Protein AF-G2TIJ1-F1 (afdb_monomer_lite)

Secondary structure (DSSP, 8-state):
--HHHHHHTHHHHHHHHHHHHHHTTS-HHHHHHHHHHHHHHHTT--TTSTTTHHHHHHHHHHHHHHHHTT------------

Foldseek 3Di:
DDPVCLVVVVVVVVLVVVLCVLQVVFPPQLVVVLVVVCVVCVVVADPSSVVCRVVSVVSSVVSVVCRVVVHGDPDDPDPPDD

Structure (mmCIF, N/CA/C/O backbone):
data_AF-G2TIJ1-F1
#
_entry.id   AF-G2TIJ1-F1
#
loop_
_atom_site.group_PDB
_atom_site.id
_atom_site.type_symbol
_atom_site.label_atom_id
_atom_site.label_alt_id
_atom_site.label_comp_id
_atom_site.label_asym_id
_atom_site.label_entity_id
_atom_site.label_seq_id
_atom_site.pdbx_PDB_ins_code
_atom_site.Cartn_x
_atom_site.Cartn_y
_atom_site.Cartn_z
_atom_site.occupancy
_atom_site.B_iso_or_equiv
_atom_site.auth_seq_id
_atom_site.auth_comp_id
_atom_site.auth_asym_id
_atom_site.auth_atom_id
_atom_site.pdbx_PDB_model_num
ATOM 1 N N . MET A 1 1 ? 0.771 -6.934 -16.500 1.00 71.19 1 MET A N 1
ATOM 2 C CA . MET A 1 1 ? 1.701 -5.883 -16.975 1.00 71.19 1 MET A CA 1
ATOM 3 C C . MET A 1 1 ? 2.070 -6.166 -18.421 1.00 71.19 1 MET A C 1
ATOM 5 O O . MET A 1 1 ? 2.214 -7.338 -18.760 1.00 71.19 1 MET A O 1
ATOM 9 N N . ASN A 1 2 ? 2.231 -5.134 -19.253 1.00 83.94 2 ASN A N 1
ATOM 10 C CA . ASN A 1 2 ? 2.816 -5.268 -20.595 1.00 83.94 2 ASN A CA 1
ATOM 11 C C . ASN A 1 2 ? 4.299 -4.822 -20.616 1.00 83.94 2 ASN A C 1
ATOM 13 O O . ASN A 1 2 ? 4.798 -4.231 -19.660 1.00 83.94 2 ASN A O 1
ATOM 17 N N . PHE A 1 3 ? 5.025 -5.132 -21.695 1.00 85.75 3 PHE A N 1
ATOM 18 C CA . PHE A 1 3 ? 6.470 -4.874 -21.801 1.00 85.75 3 PHE A CA 1
ATOM 19 C C . PHE A 1 3 ? 6.836 -3.382 -21.674 1.00 85.75 3 PHE A C 1
ATOM 21 O O . PHE A 1 3 ? 7.790 -3.040 -20.979 1.00 85.75 3 PHE A O 1
ATOM 28 N N . PHE A 1 4 ? 6.052 -2.487 -22.282 1.00 87.62 4 PHE A N 1
ATOM 29 C CA . PHE A 1 4 ? 6.297 -1.040 -22.240 1.00 87.62 4 PHE A CA 1
ATOM 30 C C . PHE A 1 4 ? 6.164 -0.461 -20.832 1.00 87.62 4 PHE A C 1
ATOM 32 O O . PHE A 1 4 ? 6.948 0.403 -20.439 1.00 87.62 4 PHE A O 1
ATOM 39 N N . GLU A 1 5 ? 5.214 -0.957 -20.041 1.00 86.62 5 GLU A N 1
ATOM 40 C CA . GLU A 1 5 ? 5.065 -0.548 -18.643 1.00 86.62 5 GLU A CA 1
ATOM 41 C C . GLU A 1 5 ? 6.302 -0.908 -17.820 1.00 86.62 5 GLU A C 1
ATOM 43 O O . GLU A 1 5 ? 6.757 -0.091 -17.026 1.00 86.62 5 GLU A O 1
ATOM 48 N N . LYS A 1 6 ? 6.896 -2.082 -18.068 1.00 85.00 6 LYS A N 1
ATOM 49 C CA . LYS A 1 6 ? 8.108 -2.534 -17.375 1.00 85.00 6 LYS A CA 1
ATOM 50 C C . LYS A 1 6 ? 9.333 -1.683 -17.728 1.00 85.00 6 LYS A C 1
ATOM 52 O O . LYS A 1 6 ? 10.133 -1.370 -16.849 1.00 85.00 6 LYS A O 1
ATOM 57 N N . ILE A 1 7 ? 9.471 -1.289 -18.995 1.00 85.19 7 ILE A N 1
ATOM 58 C CA . ILE A 1 7 ? 10.566 -0.412 -19.442 1.00 85.19 7 ILE A CA 1
ATOM 59 C C . ILE A 1 7 ? 10.413 1.003 -18.876 1.00 85.19 7 ILE A C 1
ATOM 61 O O . ILE A 1 7 ? 11.387 1.593 -18.424 1.00 85.19 7 ILE A O 1
ATOM 65 N N . THR A 1 8 ? 9.193 1.538 -18.867 1.00 86.88 8 THR A N 1
ATOM 66 C CA . THR A 1 8 ? 8.922 2.901 -18.375 1.00 86.88 8 THR A CA 1
ATOM 67 C C . THR A 1 8 ? 8.847 2.999 -16.850 1.00 86.88 8 THR A C 1
ATOM 69 O O . THR A 1 8 ? 8.871 4.103 -16.316 1.00 86.88 8 THR A O 1
ATOM 72 N N . GLY A 1 9 ? 8.720 1.872 -16.141 1.00 85.88 9 GLY A N 1
ATOM 73 C CA . GLY A 1 9 ? 8.499 1.846 -14.692 1.00 85.88 9 GLY A CA 1
ATOM 74 C C . GLY A 1 9 ? 7.066 2.208 -14.279 1.00 85.88 9 GLY A C 1
ATOM 75 O O . GLY A 1 9 ? 6.771 2.318 -13.087 1.00 85.88 9 GLY A O 1
ATOM 76 N N . SER A 1 10 ? 6.154 2.386 -15.245 1.00 90.31 10 SER A N 1
ATOM 77 C CA . SER A 1 10 ? 4.743 2.695 -14.981 1.00 90.31 10 SER A CA 1
ATOM 78 C C . SER A 1 10 ? 4.052 1.578 -14.193 1.00 90.31 10 SER A C 1
ATOM 80 O O . SER A 1 10 ? 3.153 1.850 -13.396 1.00 90.31 10 SER A O 1
ATOM 82 N N . ASP A 1 11 ? 4.506 0.335 -14.368 1.00 90.69 11 ASP A N 1
ATOM 83 C CA . ASP A 1 11 ? 4.071 -0.821 -13.586 1.00 90.69 11 ASP A CA 1
ATOM 84 C C . ASP A 1 11 ? 4.277 -0.608 -12.079 1.00 90.69 11 ASP A C 1
ATOM 86 O O . ASP A 1 11 ? 3.348 -0.818 -11.297 1.00 90.69 11 ASP A O 1
ATOM 90 N N . MET A 1 12 ? 5.447 -0.098 -11.684 1.00 91.06 12 MET A N 1
ATOM 91 C CA . MET A 1 12 ? 5.781 0.183 -10.286 1.00 91.06 12 MET A CA 1
ATOM 92 C C . MET A 1 12 ? 4.888 1.272 -9.703 1.00 91.06 12 MET A C 1
ATOM 94 O O . MET A 1 12 ? 4.317 1.121 -8.626 1.00 91.06 12 MET A O 1
ATOM 98 N N . THR A 1 13 ? 4.735 2.378 -10.439 1.00 91.44 13 THR A N 1
ATOM 99 C CA . THR A 1 13 ? 3.915 3.510 -9.992 1.00 91.44 13 THR A CA 1
ATOM 100 C C . THR A 1 13 ? 2.464 3.089 -9.778 1.00 91.44 13 THR A C 1
ATOM 102 O O . THR A 1 13 ? 1.837 3.516 -8.809 1.00 91.44 13 THR A O 1
ATOM 105 N N . LYS A 1 14 ? 1.913 2.255 -10.667 1.00 93.50 14 LYS A N 1
ATOM 106 C CA . LYS A 1 14 ? 0.548 1.732 -10.527 1.00 93.50 14 LYS A CA 1
ATOM 107 C C . LYS A 1 14 ? 0.413 0.841 -9.298 1.00 93.50 14 LYS A C 1
ATOM 109 O O . LYS A 1 14 ? -0.556 0.983 -8.558 1.00 93.50 14 LYS A O 1
ATOM 114 N N . ALA A 1 15 ? 1.381 -0.035 -9.070 1.00 93.56 15 ALA A N 1
ATOM 115 C CA . ALA A 1 15 ? 1.323 -0.975 -7.968 1.00 93.56 15 ALA A CA 1
ATOM 116 C C . ALA A 1 15 ? 1.483 -0.282 -6.600 1.00 93.56 15 ALA A C 1
ATOM 118 O O . ALA A 1 15 ? 0.653 -0.499 -5.722 1.00 93.56 15 ALA A O 1
ATOM 119 N N . ILE A 1 16 ? 2.420 0.665 -6.457 1.00 93.38 16 ILE A N 1
ATOM 120 C CA . ILE A 1 16 ? 2.521 1.495 -5.243 1.00 93.38 16 ILE A CA 1
ATOM 121 C C . ILE A 1 16 ? 1.221 2.269 -4.995 1.00 93.38 16 ILE A C 1
ATOM 123 O O . ILE A 1 16 ? 0.696 2.234 -3.888 1.00 93.38 16 ILE A O 1
ATOM 127 N N . LYS A 1 17 ? 0.633 2.905 -6.020 1.00 95.88 17 LYS A N 1
ATOM 128 C CA . LYS A 1 17 ? -0.669 3.588 -5.876 1.00 95.88 17 LYS A CA 1
ATOM 129 C C . LYS A 1 17 ? -1.777 2.649 -5.396 1.00 95.88 17 LYS A C 1
ATOM 131 O O . LYS 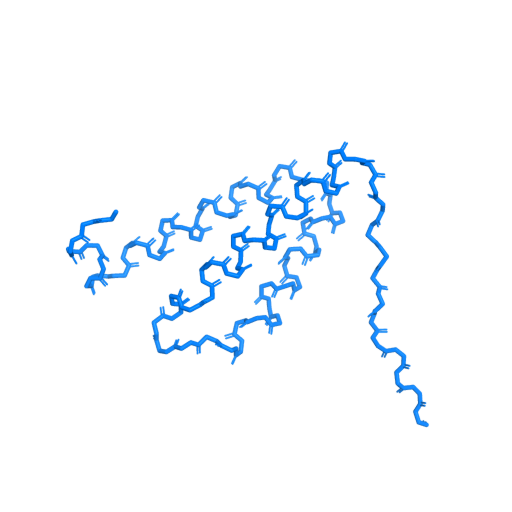A 1 17 ? -2.615 3.065 -4.602 1.00 95.88 17 LYS A O 1
ATOM 136 N N . SER A 1 18 ? -1.781 1.406 -5.873 1.00 97.12 18 SER A N 1
ATOM 137 C CA . SER A 1 18 ? -2.732 0.387 -5.426 1.00 97.12 18 SER A CA 1
ATOM 138 C C . SER A 1 18 ? -2.542 0.047 -3.948 1.00 97.12 18 SER A C 1
ATOM 140 O O . SER A 1 18 ? -3.525 -0.059 -3.218 1.00 97.12 18 SER A O 1
ATOM 142 N N . PHE A 1 19 ? -1.295 -0.090 -3.493 1.00 97.19 19 PHE A N 1
ATOM 143 C CA . PHE A 1 19 ? -0.995 -0.353 -2.087 1.00 97.19 19 PHE A CA 1
ATOM 144 C C . PHE A 1 19 ? -1.378 0.822 -1.187 1.00 97.19 19 PHE A C 1
ATOM 146 O O . PHE A 1 19 ? -2.016 0.612 -0.163 1.00 97.19 19 PHE A O 1
ATOM 153 N N . GLU A 1 20 ? -1.080 2.062 -1.585 1.00 97.38 20 GLU A N 1
ATOM 154 C CA . GLU A 1 20 ? -1.481 3.236 -0.799 1.00 97.38 20 GLU A CA 1
ATOM 155 C C . GLU A 1 20 ? -3.006 3.371 -0.695 1.00 97.38 20 GLU A C 1
ATOM 157 O O . GLU A 1 20 ? -3.522 3.756 0.351 1.00 97.38 20 GLU A O 1
ATOM 162 N N . ALA A 1 21 ? -3.748 3.032 -1.755 1.00 98.25 21 ALA A N 1
ATOM 163 C CA . ALA A 1 21 ? -5.209 3.060 -1.725 1.00 98.25 21 ALA A CA 1
ATOM 164 C C . ALA A 1 21 ? -5.790 2.039 -0.731 1.00 98.25 21 ALA A C 1
ATOM 166 O O . ALA A 1 21 ? -6.713 2.371 0.011 1.00 98.25 21 ALA A O 1
ATOM 167 N N . ARG A 1 22 ? -5.223 0.828 -0.699 1.00 98.19 22 ARG A N 1
ATOM 168 C CA . ARG A 1 22 ? -5.576 -0.240 0.249 1.00 98.19 22 ARG A CA 1
ATOM 169 C C . ARG A 1 22 ? -5.194 0.122 1.685 1.00 98.19 22 ARG A C 1
ATOM 171 O O . ARG A 1 22 ? -6.035 0.089 2.573 1.00 98.19 22 ARG A O 1
ATOM 178 N N . ALA A 1 23 ? -3.965 0.575 1.914 1.00 97.50 23 ALA A N 1
ATOM 179 C CA . ALA A 1 23 ? -3.516 0.964 3.247 1.00 97.50 23 ALA A CA 1
ATOM 180 C C . ALA A 1 23 ? -4.343 2.122 3.830 1.00 97.50 23 ALA A C 1
ATOM 182 O O . ALA A 1 23 ? -4.646 2.130 5.018 1.00 97.50 23 ALA A O 1
ATOM 183 N N . LYS A 1 24 ? -4.769 3.082 2.998 1.00 97.62 24 LYS A N 1
ATOM 184 C CA . LYS A 1 24 ? -5.542 4.256 3.434 1.00 97.62 24 LYS A CA 1
ATOM 185 C C . LYS A 1 24 ? -6.905 3.918 4.051 1.00 97.62 24 LYS A C 1
ATOM 187 O O . LYS A 1 24 ? -7.432 4.740 4.799 1.00 97.62 24 LYS A O 1
ATOM 192 N N . VAL A 1 25 ? -7.491 2.760 3.738 1.00 97.25 25 VAL A N 1
ATOM 193 C CA . VAL A 1 25 ? -8.780 2.349 4.323 1.00 97.25 25 VAL A CA 1
ATOM 194 C C . VAL A 1 25 ? -8.634 1.618 5.661 1.00 97.25 25 VAL A C 1
ATOM 196 O O . VAL A 1 25 ? -9.638 1.395 6.331 1.00 97.25 25 VAL A O 1
ATOM 199 N N . LEU A 1 26 ? -7.407 1.275 6.070 1.00 96.75 26 LEU A N 1
ATOM 200 C CA . LEU A 1 26 ? -7.135 0.628 7.354 1.00 96.75 26 LEU A CA 1
ATOM 201 C C . LEU A 1 26 ? -7.228 1.620 8.527 1.00 96.75 26 LEU A C 1
ATOM 203 O O . LEU A 1 26 ? -7.116 2.833 8.321 1.00 96.75 26 LEU A O 1
ATOM 207 N N . PRO A 1 27 ? -7.386 1.147 9.777 1.00 96.50 27 PRO A N 1
ATOM 208 C CA . PRO A 1 27 ? -7.306 2.004 10.957 1.00 96.50 27 PRO A CA 1
ATOM 209 C C . PRO A 1 27 ? -5.948 2.718 11.076 1.00 96.50 27 PRO A C 1
ATOM 211 O O . PRO A 1 27 ? -4.935 2.276 10.534 1.00 96.50 27 PRO A O 1
ATOM 214 N N . ALA A 1 28 ? -5.905 3.830 11.815 1.00 94.94 28 ALA A N 1
ATOM 215 C CA . ALA A 1 28 ? -4.728 4.706 11.873 1.00 94.94 28 ALA A CA 1
ATOM 216 C C . ALA A 1 28 ? -3.442 4.010 12.373 1.00 94.94 28 ALA A C 1
ATOM 218 O O . ALA A 1 28 ? -2.349 4.322 11.895 1.00 94.94 28 ALA A O 1
ATOM 219 N N . GLU A 1 29 ? -3.555 3.050 13.298 1.00 93.75 29 GLU A N 1
ATOM 220 C CA . GLU A 1 29 ? -2.399 2.271 13.774 1.00 93.75 29 GLU A CA 1
ATOM 221 C C . GLU A 1 29 ? -1.784 1.422 12.645 1.00 93.75 29 GLU A C 1
ATOM 223 O O . GLU A 1 29 ? -0.569 1.410 12.463 1.00 93.75 29 GLU A O 1
ATOM 228 N N . TYR A 1 30 ? -2.625 0.810 11.809 1.00 95.81 30 TYR A N 1
ATOM 229 C CA . TYR A 1 30 ? -2.217 -0.017 10.675 1.00 95.81 30 TYR A CA 1
ATOM 230 C C . TYR A 1 30 ? -1.625 0.825 9.545 1.00 95.81 30 TYR A C 1
ATOM 232 O O . TYR A 1 30 ? -0.646 0.424 8.919 1.00 95.81 30 TYR A O 1
ATOM 240 N N . GLN A 1 31 ? -2.162 2.028 9.318 1.00 96.69 31 GLN A N 1
ATOM 241 C CA . GLN A 1 31 ? -1.561 3.000 8.397 1.00 96.69 31 GLN A CA 1
ATOM 242 C C . GLN A 1 31 ? -0.152 3.411 8.846 1.00 96.69 31 GLN A C 1
ATOM 244 O O . GLN A 1 31 ? 0.746 3.577 8.019 1.00 96.69 31 GLN A O 1
ATOM 249 N N . THR A 1 32 ? 0.049 3.566 10.155 1.00 95.81 32 THR A N 1
ATOM 250 C CA . THR A 1 32 ? 1.352 3.916 10.734 1.00 95.81 32 THR A CA 1
ATOM 251 C C . THR A 1 32 ? 2.337 2.763 10.559 1.00 95.81 32 THR A C 1
ATOM 253 O O . THR A 1 32 ? 3.413 2.968 9.996 1.00 95.81 32 THR A O 1
ATOM 256 N N . ALA A 1 33 ? 1.924 1.541 10.909 1.00 95.56 33 ALA A N 1
ATOM 257 C CA . ALA A 1 33 ? 2.711 0.327 10.702 1.00 95.56 33 ALA A CA 1
ATOM 258 C C . ALA A 1 33 ? 3.091 0.122 9.224 1.00 95.56 33 ALA A C 1
ATOM 260 O O . ALA A 1 33 ? 4.239 -0.184 8.908 1.00 95.56 33 ALA A O 1
ATOM 261 N N . TRP A 1 34 ? 2.157 0.361 8.298 1.00 97.12 34 TRP A N 1
ATOM 262 C CA . TRP A 1 34 ? 2.422 0.307 6.859 1.00 97.12 34 TRP A CA 1
ATOM 263 C C . TRP A 1 34 ? 3.528 1.278 6.424 1.00 97.12 34 TRP A C 1
ATOM 265 O O . TRP A 1 34 ? 4.418 0.917 5.651 1.00 97.12 34 TRP A O 1
ATOM 275 N N . ASN A 1 35 ? 3.500 2.515 6.926 1.00 96.00 35 ASN A N 1
ATOM 276 C CA . ASN A 1 35 ? 4.528 3.504 6.613 1.00 96.00 35 ASN A CA 1
ATOM 277 C C . ASN A 1 35 ? 5.902 3.104 7.162 1.00 96.00 35 ASN A C 1
ATOM 279 O O . ASN A 1 35 ? 6.901 3.255 6.459 1.00 96.00 35 ASN A O 1
ATOM 283 N N . GLU A 1 36 ? 5.964 2.552 8.372 1.00 95.19 36 GLU A N 1
ATOM 284 C CA . GLU A 1 36 ? 7.212 2.046 8.951 1.00 95.19 36 GLU A CA 1
ATOM 285 C C . GLU A 1 36 ? 7.779 0.861 8.165 1.00 95.19 36 GLU A C 1
ATOM 287 O O . GLU A 1 36 ? 8.966 0.858 7.842 1.00 95.19 36 GLU A O 1
ATOM 292 N N . ILE A 1 37 ? 6.936 -0.105 7.785 1.00 94.88 37 ILE A N 1
ATOM 293 C CA . ILE A 1 37 ? 7.331 -1.246 6.947 1.00 94.88 37 ILE A CA 1
ATOM 294 C C . ILE A 1 37 ? 7.942 -0.754 5.634 1.00 94.88 37 ILE A C 1
ATOM 296 O O . ILE A 1 37 ? 9.049 -1.163 5.285 1.00 94.88 37 ILE A O 1
ATOM 300 N N . LYS A 1 38 ? 7.268 0.162 4.925 1.00 94.25 38 LYS A N 1
ATOM 301 C CA . LYS A 1 38 ? 7.802 0.744 3.684 1.00 94.25 38 LYS A CA 1
ATOM 302 C C . LYS A 1 38 ? 9.160 1.404 3.909 1.00 94.25 38 LYS A C 1
ATOM 304 O O . LYS A 1 38 ? 10.092 1.120 3.161 1.00 94.25 38 LYS A O 1
ATOM 309 N N . ASN A 1 39 ? 9.284 2.251 4.932 1.00 93.25 39 ASN A N 1
ATOM 310 C CA . ASN A 1 39 ? 10.527 2.965 5.231 1.00 93.25 39 ASN A CA 1
ATOM 311 C C . ASN A 1 39 ? 11.683 2.001 5.536 1.00 93.25 39 ASN A C 1
ATOM 313 O O . ASN A 1 39 ? 12.789 2.186 5.031 1.00 93.25 39 ASN A O 1
ATOM 317 N N . ASN A 1 40 ? 11.412 0.945 6.305 1.00 93.31 40 ASN A N 1
ATOM 318 C CA . ASN A 1 40 ? 12.404 -0.063 6.668 1.00 93.31 40 ASN A CA 1
ATOM 319 C C . ASN A 1 40 ? 12.785 -0.970 5.494 1.00 93.31 40 ASN A C 1
ATOM 321 O O . ASN A 1 40 ? 13.911 -1.455 5.445 1.00 93.31 40 ASN A O 1
ATOM 325 N N . LEU A 1 41 ? 11.873 -1.209 4.549 1.00 91.62 41 LEU A N 1
ATOM 326 C CA . LEU A 1 41 ? 12.138 -2.053 3.384 1.00 91.62 41 LEU A CA 1
ATOM 327 C C . LEU A 1 41 ? 12.792 -1.300 2.226 1.00 91.62 41 LEU A C 1
ATOM 329 O O . LEU A 1 41 ? 13.519 -1.912 1.445 1.00 91.62 41 L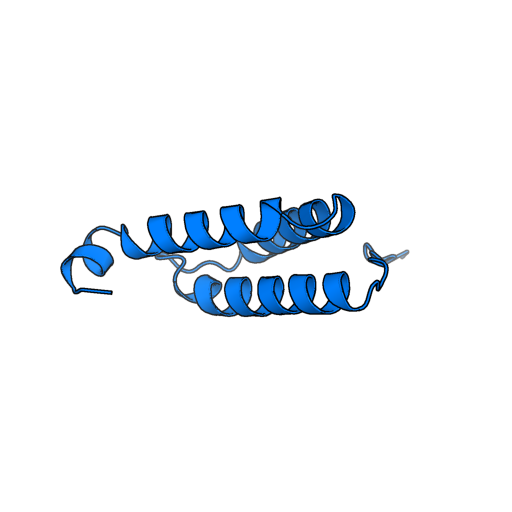EU A O 1
ATOM 333 N N . TRP A 1 42 ? 12.581 0.013 2.121 1.00 86.75 42 TRP A N 1
ATOM 334 C CA . TRP A 1 42 ? 13.077 0.808 0.996 1.00 86.75 42 TRP A CA 1
ATOM 335 C C . TRP A 1 42 ? 14.601 0.736 0.833 1.00 86.75 42 TRP A C 1
ATOM 337 O O . TRP A 1 42 ? 15.104 0.718 -0.289 1.00 86.75 42 TRP A O 1
ATOM 347 N N . VAL A 1 43 ? 15.340 0.613 1.941 1.00 91.50 43 VAL A N 1
ATOM 348 C CA . VAL A 1 43 ? 16.810 0.482 1.937 1.00 91.50 43 VAL A CA 1
ATOM 349 C C . VAL A 1 43 ? 17.309 -0.828 1.312 1.00 91.50 43 VAL A C 1
ATOM 351 O O . VAL A 1 43 ? 18.476 -0.917 0.945 1.00 91.50 43 VAL A O 1
ATOM 354 N N . TYR A 1 44 ? 16.435 -1.827 1.166 1.00 93.50 44 TYR A N 1
ATOM 355 C CA . TYR A 1 44 ? 16.734 -3.123 0.549 1.00 93.50 44 TYR A CA 1
ATOM 356 C C . TYR A 1 44 ? 16.230 -3.221 -0.901 1.00 93.50 44 TYR A C 1
ATOM 358 O O . TYR A 1 44 ? 16.233 -4.304 -1.493 1.00 93.50 44 TYR A O 1
ATOM 366 N N . GLY A 1 45 ? 15.767 -2.111 -1.485 1.00 89.94 45 GLY A N 1
ATOM 367 C CA . GLY A 1 45 ? 15.350 -2.052 -2.882 1.00 89.94 45 GLY A CA 1
ATOM 368 C C . GLY A 1 45 ? 16.521 -2.248 -3.841 1.00 89.94 45 GLY A C 1
ATOM 369 O O . GLY A 1 45 ? 17.591 -1.665 -3.665 1.00 89.94 45 GLY A O 1
ATOM 370 N N . ASP A 1 46 ? 16.318 -3.061 -4.878 1.00 88.19 46 ASP A N 1
ATOM 371 C CA . ASP A 1 46 ? 17.244 -3.099 -6.007 1.00 88.19 46 ASP A CA 1
ATOM 372 C C . ASP A 1 46 ? 17.102 -1.834 -6.875 1.00 88.19 46 ASP A C 1
ATOM 374 O O . ASP A 1 46 ? 16.226 -0.998 -6.650 1.00 88.19 46 ASP A O 1
ATOM 378 N N . PHE A 1 47 ? 17.944 -1.690 -7.905 1.00 83.12 47 PHE A N 1
ATOM 379 C CA . PHE A 1 47 ? 17.914 -0.535 -8.818 1.00 83.12 47 PHE A CA 1
ATOM 380 C C . PHE A 1 47 ? 16.524 -0.255 -9.421 1.00 83.12 47 PHE A C 1
ATOM 382 O O . PHE A 1 47 ? 16.224 0.869 -9.815 1.00 83.12 47 PHE A O 1
ATOM 389 N N . THR A 1 48 ? 15.670 -1.272 -9.506 1.00 86.00 48 THR A N 1
ATOM 390 C CA . THR A 1 48 ? 14.312 -1.141 -10.018 1.00 86.00 48 THR A CA 1
ATOM 391 C C . THR A 1 48 ? 13.254 -1.041 -8.924 1.00 86.00 48 THR A C 1
ATOM 393 O O . THR A 1 48 ? 12.181 -0.529 -9.208 1.00 86.00 48 THR A O 1
ATOM 396 N N . GLY A 1 49 ? 13.508 -1.538 -7.712 1.00 88.62 49 GLY A N 1
ATOM 397 C CA . GLY A 1 49 ? 12.540 -1.654 -6.616 1.00 88.62 49 GLY A CA 1
ATOM 398 C C . GLY A 1 49 ? 11.524 -2.797 -6.774 1.00 88.62 49 GLY A C 1
ATOM 399 O O . GLY A 1 49 ? 10.713 -3.027 -5.877 1.00 88.62 49 GLY A O 1
ATOM 400 N N . ARG A 1 50 ? 11.556 -3.554 -7.885 1.00 92.62 50 ARG A N 1
ATOM 401 C CA . ARG A 1 50 ? 10.610 -4.660 -8.163 1.00 92.62 50 ARG A CA 1
ATOM 402 C C . ARG A 1 50 ? 10.746 -5.805 -7.171 1.00 92.62 50 ARG A C 1
ATOM 404 O O . ARG A 1 50 ? 9.761 -6.495 -6.928 1.00 92.62 50 ARG A O 1
ATOM 411 N N . ASN A 1 51 ? 11.934 -6.001 -6.604 1.00 93.44 51 ASN A N 1
ATOM 412 C CA . ASN A 1 51 ? 12.164 -7.003 -5.568 1.00 93.44 51 ASN A CA 1
ATOM 413 C C . ASN A 1 51 ? 11.311 -6.756 -4.312 1.00 93.44 51 ASN A C 1
ATOM 415 O O . ASN A 1 51 ? 10.920 -7.716 -3.654 1.00 93.44 51 ASN A O 1
ATOM 419 N N . LEU A 1 52 ? 10.988 -5.495 -4.004 1.00 93.94 52 LEU A N 1
ATOM 420 C CA . LEU A 1 52 ? 10.173 -5.141 -2.841 1.00 93.94 52 LEU A CA 1
ATOM 421 C C . LEU A 1 52 ? 8.680 -5.358 -3.075 1.00 93.94 52 LEU A C 1
ATOM 423 O O . LEU A 1 52 ? 7.948 -5.575 -2.118 1.00 93.94 52 LEU A O 1
ATOM 427 N N . MET A 1 53 ? 8.217 -5.320 -4.324 1.00 93.69 53 MET A N 1
ATOM 428 C CA . MET A 1 53 ? 6.791 -5.369 -4.660 1.00 93.69 53 MET A CA 1
ATOM 429 C C . MET A 1 53 ? 6.035 -6.562 -4.053 1.00 93.69 53 MET A C 1
ATOM 431 O O . MET A 1 53 ? 5.043 -6.314 -3.371 1.00 93.69 53 MET A O 1
ATOM 435 N N . PRO A 1 54 ? 6.486 -7.823 -4.209 1.00 94.75 54 PRO A N 1
ATOM 436 C CA . PRO A 1 54 ? 5.796 -8.961 -3.597 1.00 94.75 54 PRO A CA 1
ATOM 437 C C . PRO A 1 54 ? 5.908 -8.987 -2.062 1.00 94.75 54 PRO A C 1
ATOM 439 O O . PRO A 1 54 ? 5.015 -9.498 -1.387 1.00 94.75 54 PRO A O 1
ATOM 442 N N . ILE A 1 55 ? 6.974 -8.413 -1.490 1.00 96.12 55 ILE A N 1
ATOM 443 C CA . ILE A 1 55 ? 7.154 -8.318 -0.031 1.00 96.12 55 ILE A CA 1
ATOM 444 C C . ILE A 1 55 ? 6.167 -7.299 0.547 1.00 96.12 55 ILE A C 1
ATOM 446 O O . ILE A 1 55 ? 5.501 -7.571 1.542 1.00 96.12 55 ILE A O 1
ATOM 450 N N . LEU A 1 56 ? 6.049 -6.141 -0.103 1.00 96.12 56 LEU A N 1
ATOM 451 C CA . LEU A 1 56 ? 5.109 -5.084 0.254 1.00 96.12 56 LEU A CA 1
ATOM 452 C C . LEU A 1 56 ? 3.656 -5.544 0.100 1.00 96.12 56 LEU A C 1
ATOM 454 O O . LEU A 1 56 ? 2.841 -5.255 0.969 1.00 96.12 56 LEU A O 1
ATOM 458 N N . GLU A 1 57 ? 3.344 -6.293 -0.960 1.00 97.12 57 GLU A N 1
ATOM 459 C CA . GLU A 1 57 ? 2.027 -6.909 -1.156 1.00 97.12 57 GLU A CA 1
ATOM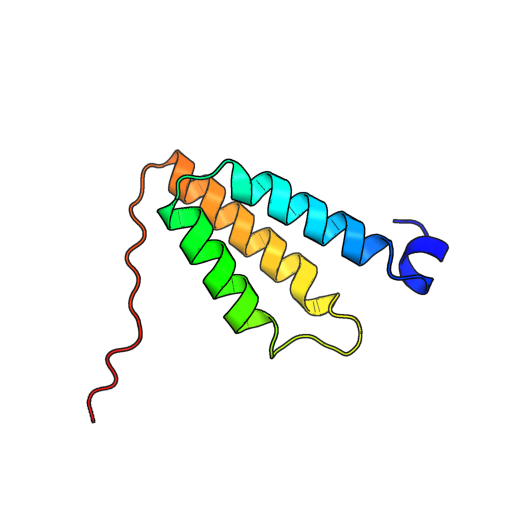 460 C C . GLU A 1 57 ? 1.676 -7.863 -0.010 1.00 97.12 57 GLU A C 1
ATOM 462 O O . GLU A 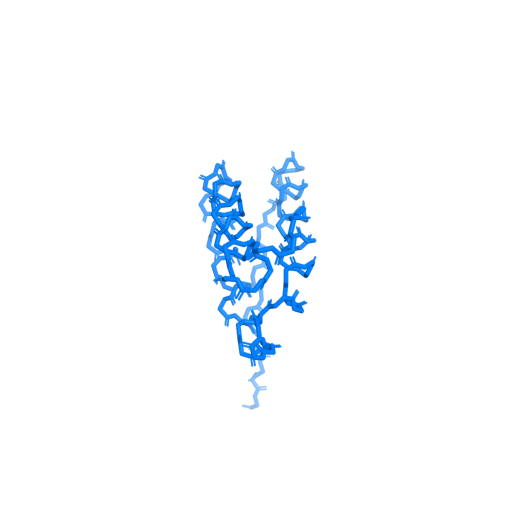1 57 ? 0.651 -7.678 0.642 1.00 97.12 57 GLU A O 1
ATOM 467 N N . SER A 1 58 ? 2.570 -8.808 0.298 1.00 96.94 58 SER A N 1
ATOM 468 C CA . SER A 1 58 ? 2.366 -9.782 1.379 1.00 96.94 58 SER A CA 1
ATOM 469 C C . SER A 1 58 ? 2.239 -9.110 2.752 1.00 96.94 58 SER A C 1
ATOM 471 O O . SER A 1 58 ? 1.407 -9.499 3.569 1.00 96.94 58 SER A O 1
ATOM 473 N N . ALA A 1 59 ? 3.051 -8.083 3.025 1.00 96.88 59 ALA A N 1
ATOM 474 C CA . ALA A 1 59 ? 2.984 -7.341 4.281 1.00 96.88 59 ALA A CA 1
ATOM 475 C C . ALA A 1 59 ? 1.658 -6.581 4.427 1.00 96.88 59 ALA A C 1
ATOM 477 O O . ALA A 1 59 ? 1.083 -6.554 5.513 1.00 96.88 59 ALA A O 1
ATOM 478 N N . LEU A 1 60 ? 1.155 -5.985 3.343 1.00 97.62 60 LEU A N 1
ATOM 479 C CA . LEU A 1 60 ? -0.124 -5.283 3.356 1.00 97.62 60 LEU A CA 1
ATOM 480 C C . LEU A 1 60 ? -1.306 -6.242 3.531 1.00 97.62 60 LEU A C 1
ATOM 482 O O . LEU A 1 60 ? -2.207 -5.940 4.308 1.00 97.62 60 LEU A O 1
ATOM 486 N N . GLU A 1 61 ? -1.283 -7.404 2.874 1.00 97.69 61 GLU A N 1
ATOM 487 C CA . GLU A 1 61 ? -2.286 -8.459 3.088 1.00 97.69 61 GLU A CA 1
ATOM 488 C C . GLU A 1 61 ? -2.326 -8.913 4.551 1.00 97.69 61 GLU A C 1
ATOM 490 O O . GLU A 1 61 ? -3.403 -9.067 5.125 1.00 97.69 61 GLU A O 1
ATOM 495 N N . LEU A 1 62 ? -1.164 -9.062 5.194 1.00 96.31 62 LEU A N 1
ATOM 496 C CA . LEU A 1 62 ? -1.100 -9.414 6.612 1.00 96.31 62 LEU A CA 1
ATOM 497 C C . LEU A 1 62 ? -1.738 -8.336 7.504 1.00 96.31 62 LEU A C 1
ATOM 499 O O . LEU A 1 62 ? -2.465 -8.669 8.438 1.00 96.31 62 LEU A O 1
ATOM 503 N N . LEU A 1 63 ? -1.493 -7.055 7.211 1.00 96.38 63 LEU A N 1
ATOM 504 C CA . LEU A 1 63 ? -2.116 -5.940 7.933 1.00 96.38 63 LEU A CA 1
ATOM 505 C C . LEU A 1 63 ? -3.637 -5.913 7.741 1.00 96.38 63 LEU A C 1
ATOM 507 O O . LEU A 1 63 ? -4.367 -5.648 8.692 1.00 96.38 63 LEU A O 1
ATOM 511 N N . GLU A 1 64 ? -4.123 -6.201 6.534 1.00 97.25 64 GLU A N 1
ATOM 512 C CA . GLU A 1 64 ? -5.557 -6.280 6.239 1.00 97.25 64 GLU A CA 1
ATOM 513 C C . GLU A 1 64 ? -6.235 -7.414 7.016 1.00 97.25 64 GLU A C 1
ATOM 515 O O . GLU A 1 64 ? -7.278 -7.188 7.631 1.00 97.25 64 GLU A O 1
ATOM 520 N N . VAL A 1 65 ? -5.628 -8.606 7.045 1.00 97.25 65 VAL A N 1
ATOM 521 C CA . VAL A 1 65 ? -6.139 -9.753 7.814 1.00 97.25 65 VAL A CA 1
ATOM 522 C C . VAL A 1 65 ? -6.135 -9.451 9.313 1.00 97.25 65 VAL A C 1
ATOM 524 O O . VAL A 1 65 ? -7.161 -9.607 9.968 1.00 97.25 65 VAL A O 1
ATOM 527 N N . ALA A 1 66 ? -5.024 -8.947 9.857 1.00 94.94 66 ALA A N 1
ATOM 528 C CA . ALA A 1 66 ? -4.929 -8.604 11.276 1.00 94.94 66 ALA A CA 1
ATOM 529 C C . ALA A 1 66 ? -5.936 -7.512 11.682 1.00 94.94 66 ALA A C 1
ATOM 531 O O . ALA A 1 66 ? -6.568 -7.612 12.738 1.00 94.94 66 ALA A O 1
ATOM 532 N N . SER A 1 67 ? -6.147 -6.514 10.815 1.00 95.12 67 SER A N 1
ATOM 533 C CA . SER A 1 67 ? -7.161 -5.480 11.024 1.00 95.12 67 SER A CA 1
ATOM 534 C C . SER A 1 67 ? -8.578 -6.050 10.991 1.00 95.12 67 SER A C 1
ATOM 536 O O . SER A 1 67 ? -9.419 -5.584 11.759 1.00 95.12 67 SER A O 1
ATOM 538 N N . ALA A 1 68 ? -8.862 -7.015 10.113 1.00 94.88 68 ALA A N 1
ATOM 539 C CA . ALA A 1 68 ? -10.164 -7.677 10.046 1.00 94.88 68 ALA A CA 1
ATOM 540 C C . ALA A 1 68 ? -10.434 -8.538 11.292 1.00 94.88 68 ALA A C 1
ATOM 542 O O . ALA A 1 68 ? -11.563 -8.574 11.779 1.00 94.88 68 ALA A O 1
ATOM 543 N N . ASP A 1 69 ? -9.387 -9.151 11.846 1.00 94.19 69 ASP A N 1
ATOM 544 C CA . ASP A 1 69 ? -9.439 -9.944 13.078 1.00 94.19 69 ASP A CA 1
ATOM 545 C C . ASP A 1 69 ? -9.457 -9.085 14.360 1.00 94.19 69 ASP A C 1
ATOM 547 O O . ASP A 1 69 ? -9.562 -9.620 15.466 1.00 94.19 69 ASP A O 1
ATOM 551 N N . GLY A 1 70 ? -9.356 -7.754 14.243 1.00 89.88 70 GLY A N 1
ATOM 552 C CA . GLY A 1 70 ? -9.368 -6.830 15.381 1.00 89.88 70 GLY A CA 1
ATOM 553 C C . GLY A 1 70 ? -8.134 -6.936 16.280 1.00 89.88 70 GLY A C 1
ATOM 554 O O . GLY A 1 70 ? -8.202 -6.592 17.462 1.00 89.88 70 GLY A O 1
ATOM 555 N N . GLN A 1 71 ? -7.015 -7.432 15.748 1.00 88.56 71 GLN A N 1
ATOM 556 C CA . GLN A 1 71 ? -5.756 -7.489 16.485 1.00 88.56 71 GLN A CA 1
ATOM 557 C C . GLN A 1 71 ? -5.242 -6.061 16.729 1.00 88.56 71 GLN A C 1
ATOM 559 O O . GLN A 1 71 ? -5.510 -5.153 15.945 1.00 88.56 71 GLN A O 1
ATOM 564 N N . SER A 1 72 ? -4.522 -5.830 17.825 1.00 84.06 72 SER A N 1
ATOM 565 C CA . SER A 1 72 ? -3.829 -4.557 18.037 1.00 84.06 72 SER A CA 1
ATOM 566 C C . SER A 1 72 ? -2.402 -4.649 17.519 1.00 84.06 72 SER A C 1
ATOM 568 O O . SER A 1 72 ? -1.751 -5.697 17.613 1.00 84.06 72 SER A O 1
ATOM 570 N N . ILE A 1 73 ? -1.874 -3.542 17.003 1.00 82.81 73 ILE A N 1
ATOM 571 C CA . ILE A 1 73 ? -0.475 -3.500 16.593 1.00 82.81 73 ILE A CA 1
ATOM 572 C C . ILE A 1 73 ? 0.396 -3.339 17.843 1.00 82.81 73 ILE A C 1
ATOM 574 O O . ILE A 1 73 ? 0.529 -2.252 18.404 1.00 82.81 73 ILE A O 1
ATOM 578 N N . THR A 1 74 ? 1.024 -4.430 18.291 1.00 73.12 74 THR A N 1
ATOM 579 C CA . THR A 1 74 ? 2.085 -4.346 19.304 1.00 73.12 74 THR A CA 1
ATOM 580 C C . THR A 1 74 ? 3.405 -4.051 18.606 1.00 73.12 74 THR A C 1
ATOM 582 O O . THR A 1 74 ? 4.101 -4.949 18.135 1.00 73.12 74 THR A O 1
ATOM 585 N N . PHE A 1 75 ? 3.752 -2.772 18.530 1.00 58.25 75 PHE A N 1
ATOM 586 C CA . PHE A 1 75 ? 5.051 -2.345 18.037 1.00 58.25 75 PHE A CA 1
ATOM 587 C C . PHE A 1 75 ? 6.125 -2.592 19.106 1.00 58.25 75 PHE A C 1
ATOM 589 O O . PHE A 1 75 ? 6.130 -1.949 20.155 1.00 58.25 75 PHE A O 1
ATOM 596 N N . GLN A 1 76 ? 7.052 -3.516 18.844 1.00 49.34 76 GLN A N 1
ATOM 597 C CA . GLN A 1 76 ? 8.313 -3.588 19.580 1.00 49.34 76 GLN A CA 1
ATOM 598 C C . GLN A 1 76 ? 9.406 -2.906 18.753 1.00 49.34 76 GLN A C 1
ATOM 600 O O . GLN A 1 76 ? 10.101 -3.550 17.969 1.00 49.34 76 GLN A O 1
ATOM 605 N N . ALA A 1 77 ? 9.588 -1.596 18.950 1.00 50.78 77 ALA A N 1
ATOM 606 C CA . ALA A 1 77 ? 10.887 -0.985 18.685 1.00 50.78 77 ALA A CA 1
ATOM 607 C C . ALA A 1 77 ? 11.904 -1.703 19.571 1.00 50.78 77 ALA A C 1
ATOM 609 O O . ALA A 1 77 ? 11.750 -1.711 20.792 1.00 50.78 77 ALA A O 1
ATOM 610 N N . GLY A 1 78 ? 12.896 -2.348 18.960 1.00 44.12 78 GLY A N 1
ATOM 611 C CA . GLY A 1 78 ? 13.885 -3.155 19.660 1.00 44.12 78 GLY A CA 1
ATOM 612 C C . GLY A 1 78 ? 14.447 -2.442 20.889 1.00 44.12 78 GLY A C 1
ATOM 613 O O . GLY A 1 78 ? 15.221 -1.494 20.775 1.00 44.12 78 GLY A O 1
ATOM 614 N N . VAL A 1 79 ? 14.088 -2.941 22.072 1.00 44.06 79 VAL A N 1
ATOM 615 C CA . VAL A 1 79 ? 14.818 -2.680 23.309 1.00 44.06 79 VAL A CA 1
ATOM 616 C C . VAL A 1 79 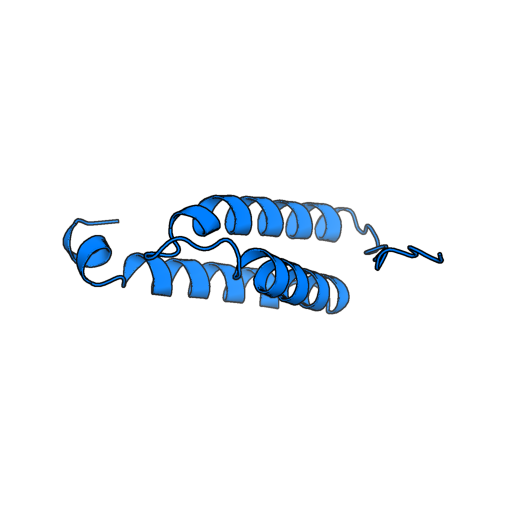? 16.081 -3.536 23.247 1.00 44.06 79 VAL A C 1
ATOM 618 O O . VAL A 1 79 ? 16.151 -4.615 23.824 1.00 44.06 79 VAL A O 1
ATOM 621 N N . PHE A 1 80 ? 17.084 -3.062 22.513 1.00 46.56 80 PHE A N 1
ATOM 622 C CA . PHE A 1 80 ? 18.468 -3.430 22.780 1.00 46.56 80 PHE A CA 1
ATOM 623 C C . PHE A 1 80 ? 19.027 -2.380 23.739 1.00 46.56 80 PHE A C 1
ATOM 625 O O . PHE A 1 80 ? 19.648 -1.403 23.332 1.00 46.56 80 PHE A O 1
ATOM 632 N N . HIS A 1 81 ? 18.731 -2.563 25.026 1.00 47.16 81 HIS A N 1
ATOM 633 C CA . HIS 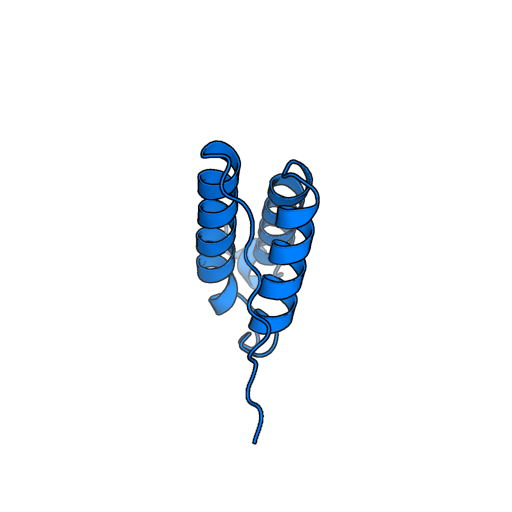A 1 81 ? 19.530 -1.968 26.092 1.00 47.16 81 HIS A CA 1
ATOM 634 C C . HIS A 1 81 ? 20.818 -2.798 26.183 1.00 47.16 81 HIS A C 1
ATOM 636 O O . HIS A 1 81 ? 20.774 -3.959 26.591 1.00 47.16 81 HIS A O 1
ATOM 642 N N . THR A 1 82 ? 21.935 -2.226 25.740 1.00 54.16 82 THR A N 1
ATOM 643 C CA . THR A 1 82 ? 23.264 -2.547 26.287 1.00 54.16 82 THR A CA 1
ATOM 644 C C . THR A 1 82 ? 23.518 -1.689 27.507 1.00 54.16 82 THR A C 1
ATOM 646 O O . THR A 1 82 ? 23.187 -0.485 27.414 1.00 54.16 82 THR A O 1
#

Sequence (82 aa):
MNFFEKITGSDMTKAIKSFEARAKVLPAEYQTAWNEIKNNLWVYGDFTGRNLMPILESALELLEVASADGQSITFQAGVFHT

pLDDT: mean 88.21, std 13.88, range [44.06, 98.25]

Organism: NCBI:txid345219

InterPro domains:
  IPR008316 Uncharacterised conserved protein UCP029876 [PF06304] (8-74)

Radius of gyration: 14.79 Å; chains: 1; bounding box: 33×15×48 Å